Protein AF-A0A0M1JBU5-F1 (afdb_monomer_lite)

Structure (mmCIF, N/CA/C/O backbone):
data_AF-A0A0M1JBU5-F1
#
_entry.id   AF-A0A0M1JBU5-F1
#
loop_
_atom_site.group_PDB
_atom_site.id
_atom_site.type_symbol
_atom_site.label_atom_id
_atom_site.label_alt_id
_atom_site.label_comp_id
_atom_site.label_asym_id
_atom_site.label_entity_id
_atom_site.label_seq_id
_atom_site.pdbx_PDB_ins_code
_atom_site.Cartn_x
_atom_site.Cartn_y
_atom_site.Cartn_z
_atom_site.occupancy
_atom_site.B_iso_or_equiv
_atom_site.auth_seq_id
_atom_site.auth_comp_id
_atom_site.auth_asym_id
_atom_site.auth_atom_id
_atom_site.pdbx_PDB_model_num
ATOM 1 N N . MET A 1 1 ? 9.054 4.476 -5.194 1.00 94.06 1 MET A N 1
ATOM 2 C CA . MET A 1 1 ? 8.139 3.663 -6.016 1.00 94.06 1 MET A CA 1
ATOM 3 C C . MET A 1 1 ? 8.373 3.976 -7.481 1.00 94.06 1 MET A C 1
ATOM 5 O O . MET A 1 1 ? 8.626 5.131 -7.822 1.00 94.06 1 MET A O 1
ATOM 9 N N . PHE A 1 2 ? 8.339 2.958 -8.329 1.00 95.94 2 PHE A N 1
ATOM 10 C CA . PHE A 1 2 ? 8.535 3.077 -9.770 1.00 95.94 2 PHE A CA 1
ATOM 11 C C . PHE A 1 2 ? 7.420 2.333 -10.504 1.00 95.94 2 PHE A C 1
ATOM 13 O O . PHE A 1 2 ? 6.903 1.335 -10.007 1.00 95.94 2 PHE A O 1
ATOM 20 N N . ALA A 1 3 ? 7.061 2.815 -11.689 1.00 95.62 3 ALA A N 1
ATOM 21 C CA . ALA A 1 3 ? 6.187 2.094 -12.599 1.00 95.62 3 ALA A CA 1
ATOM 22 C C . ALA A 1 3 ? 6.884 0.824 -13.104 1.00 95.62 3 ALA A C 1
ATOM 24 O O . ALA A 1 3 ? 8.115 0.719 -13.071 1.00 95.62 3 ALA A O 1
ATOM 25 N N . PHE A 1 4 ? 6.107 -0.117 -13.628 1.00 93.94 4 PHE A N 1
ATOM 26 C CA . PHE A 1 4 ? 6.654 -1.238 -14.383 1.00 93.94 4 PHE A CA 1
ATOM 27 C C . PHE A 1 4 ? 7.370 -0.744 -15.651 1.00 93.94 4 PHE A C 1
ATOM 29 O O . PHE A 1 4 ? 7.000 0.301 -16.197 1.00 93.94 4 PHE A O 1
ATOM 36 N N . PRO A 1 5 ? 8.427 -1.435 -16.114 1.00 91.69 5 PRO A N 1
ATOM 37 C CA . PRO A 1 5 ? 9.080 -1.074 -17.365 1.00 91.69 5 PRO A CA 1
ATOM 38 C C . PRO A 1 5 ? 8.096 -1.208 -18.539 1.00 91.69 5 PRO A C 1
ATOM 40 O O . PRO A 1 5 ? 7.368 -2.193 -18.644 1.00 91.69 5 PRO A O 1
ATOM 43 N N . GLU A 1 6 ? 8.075 -0.215 -19.428 1.00 86.12 6 GLU A N 1
ATOM 44 C CA . GLU A 1 6 ? 7.243 -0.243 -20.636 1.00 86.12 6 GLU A CA 1
ATOM 45 C C . GLU A 1 6 ? 7.696 -1.360 -21.595 1.00 86.12 6 GLU A C 1
ATOM 47 O O . GLU A 1 6 ? 8.882 -1.711 -21.656 1.00 86.12 6 GLU A O 1
ATOM 52 N N . LYS A 1 7 ? 6.756 -1.910 -22.383 1.00 78.12 7 LYS A N 1
ATOM 53 C CA . LYS A 1 7 ? 7.092 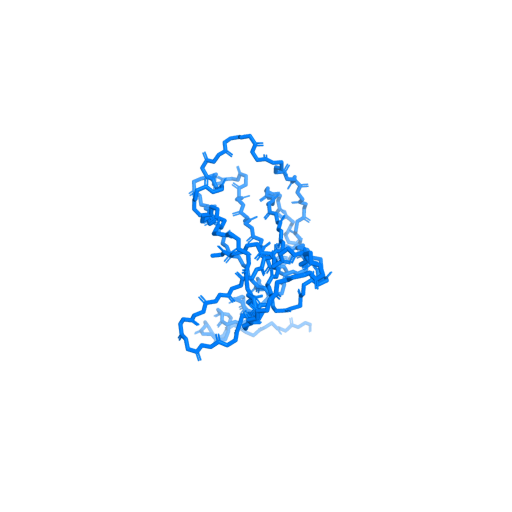-2.853 -23.461 1.00 78.12 7 LYS A CA 1
ATOM 54 C C . LYS A 1 7 ? 8.016 -2.158 -24.461 1.00 78.12 7 LYS A C 1
ATOM 56 O O . LYS A 1 7 ? 7.695 -1.092 -24.978 1.00 78.12 7 LYS A O 1
ATOM 61 N N . GLN A 1 8 ? 9.167 -2.765 -24.738 1.00 69.25 8 GLN A N 1
ATOM 62 C CA . GLN A 1 8 ? 10.133 -2.167 -25.652 1.00 69.25 8 GLN A CA 1
ATOM 63 C C . GLN A 1 8 ? 9.676 -2.257 -27.116 1.00 69.25 8 GLN A C 1
ATOM 65 O O . GLN A 1 8 ? 9.187 -3.307 -27.537 1.00 69.25 8 GLN A O 1
ATOM 70 N N . PRO A 1 9 ? 9.935 -1.214 -27.927 1.00 65.81 9 PRO A N 1
ATOM 71 C CA . PRO A 1 9 ? 9.946 -1.353 -29.376 1.00 65.81 9 PRO A CA 1
ATOM 72 C C . PRO A 1 9 ? 11.112 -2.261 -29.794 1.00 65.81 9 PRO A C 1
ATOM 74 O O . PRO A 1 9 ? 12.219 -2.155 -29.264 1.00 65.81 9 PRO A O 1
ATOM 77 N N . THR A 1 10 ? 10.867 -3.144 -30.761 1.00 74.25 10 THR A N 1
ATOM 78 C CA . THR A 1 10 ? 11.737 -4.270 -31.160 1.00 74.25 10 THR A CA 1
ATOM 79 C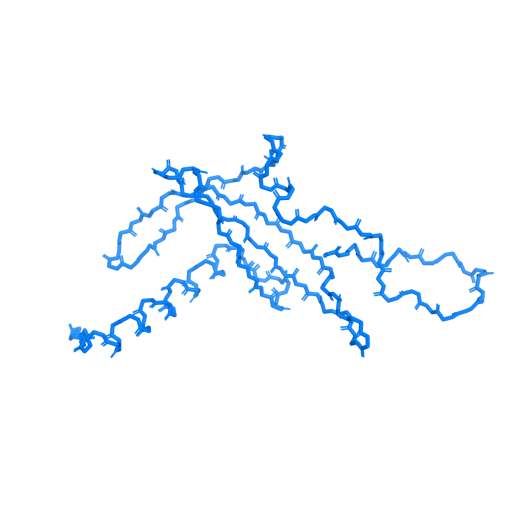 C . THR A 1 10 ? 13.152 -3.892 -31.616 1.00 74.25 10 THR A C 1
ATOM 81 O O . THR A 1 10 ? 14.011 -4.764 -31.698 1.00 74.25 10 THR A O 1
ATOM 84 N N . ASN A 1 11 ? 13.426 -2.612 -31.886 1.00 76.56 11 ASN A N 1
ATOM 85 C CA . ASN A 1 11 ? 14.600 -2.180 -32.648 1.00 76.56 11 ASN A CA 1
ATOM 86 C C . ASN A 1 11 ? 15.687 -1.438 -31.837 1.00 76.56 11 ASN A C 1
ATOM 88 O O . ASN A 1 11 ? 16.551 -0.787 -32.421 1.00 76.56 11 ASN A O 1
ATOM 92 N N . LYS A 1 12 ? 15.666 -1.493 -30.494 1.00 71.25 12 LYS A N 1
ATOM 93 C CA . LYS A 1 12 ? 16.700 -0.861 -29.642 1.00 71.25 12 LYS A CA 1
ATOM 94 C C . LYS A 1 12 ? 17.607 -1.902 -28.979 1.00 71.25 12 LYS A C 1
ATOM 96 O O . LYS A 1 12 ? 17.139 -2.750 -28.225 1.00 71.25 12 LYS A O 1
ATOM 101 N N . ARG A 1 13 ? 18.919 -1.804 -29.224 1.00 73.88 13 ARG A N 1
ATOM 102 C CA . ARG A 1 13 ? 19.960 -2.628 -28.578 1.00 73.88 13 ARG A CA 1
ATOM 103 C C . ARG A 1 13 ? 20.363 -2.020 -27.222 1.00 73.88 13 ARG A C 1
ATOM 105 O O . ARG A 1 13 ? 20.499 -0.805 -27.124 1.00 73.88 13 ARG A O 1
ATOM 112 N N . GLY A 1 14 ? 20.563 -2.848 -26.190 1.00 79.62 14 GLY A N 1
ATOM 113 C CA . GLY A 1 14 ? 21.048 -2.424 -24.862 1.00 79.62 14 GLY A CA 1
ATOM 114 C C . GLY A 1 14 ? 20.466 -3.221 -23.685 1.00 79.62 14 GLY A C 1
ATOM 115 O O . GLY A 1 14 ? 19.551 -4.028 -23.858 1.00 79.62 14 GLY A O 1
ATOM 116 N N . ARG A 1 15 ? 20.992 -2.997 -22.467 1.00 77.62 15 ARG A N 1
ATOM 117 C CA . ARG A 1 15 ? 20.471 -3.620 -21.234 1.00 77.62 15 ARG A CA 1
ATOM 118 C C . ARG A 1 15 ? 19.030 -3.160 -20.999 1.00 77.62 15 ARG A C 1
ATOM 120 O O . ARG A 1 15 ? 18.759 -1.963 -20.945 1.00 77.62 15 ARG A O 1
ATOM 127 N N . LYS A 1 16 ? 18.117 -4.120 -20.839 1.00 81.94 16 LYS A N 1
ATOM 128 C CA . LYS A 1 16 ? 16.690 -3.851 -20.625 1.00 81.94 16 LYS A CA 1
ATOM 129 C C . LYS A 1 16 ? 16.488 -3.050 -19.328 1.00 81.94 16 LYS A C 1
ATOM 131 O O . LYS A 1 16 ? 17.063 -3.433 -18.302 1.00 81.94 16 LYS A O 1
ATOM 136 N N . PRO A 1 17 ? 15.695 -1.963 -19.343 1.00 85.50 17 PRO A N 1
ATOM 137 C CA . PRO A 1 17 ? 15.363 -1.247 -18.121 1.00 85.50 17 PRO A CA 1
ATOM 138 C C . PRO A 1 17 ? 14.572 -2.176 -17.198 1.00 85.50 17 PRO A C 1
ATOM 140 O O . PRO A 1 17 ? 13.586 -2.781 -17.609 1.00 85.50 17 PRO A O 1
ATOM 143 N N . LYS A 1 18 ? 15.014 -2.294 -15.944 1.00 89.19 18 LYS A N 1
ATOM 144 C CA . LYS A 1 18 ? 14.352 -3.143 -14.940 1.00 89.19 18 LYS A CA 1
ATOM 145 C C . LYS A 1 18 ? 13.157 -2.454 -14.264 1.00 89.19 18 LYS A C 1
ATOM 147 O O . LYS A 1 18 ? 12.410 -3.099 -13.544 1.00 89.19 18 LYS A O 1
ATOM 152 N N . LYS A 1 19 ? 12.983 -1.146 -14.474 1.00 92.75 19 LYS A N 1
ATOM 153 C CA . LYS A 1 19 ? 11.925 -0.320 -13.879 1.00 92.75 19 LYS A CA 1
ATOM 154 C C . LYS A 1 19 ? 11.522 0.810 -14.822 1.00 92.75 19 LYS A C 1
ATOM 156 O O . LYS A 1 19 ? 12.330 1.241 -15.644 1.00 92.75 19 LYS A O 1
ATOM 161 N N . GLY A 1 20 ? 10.289 1.277 -14.684 1.00 93.38 20 GLY A N 1
ATOM 162 C CA . GLY A 1 20 ? 9.743 2.424 -15.398 1.00 93.38 20 GLY A CA 1
ATOM 163 C C . GLY A 1 20 ? 10.015 3.752 -14.689 1.00 93.38 20 GLY A C 1
ATOM 164 O O . GLY A 1 20 ? 10.932 3.887 -13.872 1.00 93.38 20 GLY A O 1
ATOM 165 N N . LYS A 1 21 ? 9.194 4.754 -15.020 1.00 94.50 21 LYS A N 1
ATOM 166 C CA . LYS A 1 21 ? 9.276 6.108 -14.454 1.00 94.50 21 LYS A CA 1
ATOM 167 C C . LYS A 1 21 ? 9.053 6.092 -12.940 1.00 94.50 21 LYS A C 1
ATOM 169 O O . LYS A 1 21 ? 8.379 5.216 -12.400 1.00 94.50 21 LYS A O 1
ATOM 174 N N . ARG A 1 22 ? 9.624 7.077 -12.247 1.00 95.44 22 ARG A N 1
ATOM 175 C CA . ARG A 1 22 ? 9.356 7.295 -10.822 1.00 95.44 22 ARG A CA 1
ATOM 176 C C . ARG A 1 22 ? 7.881 7.667 -10.639 1.00 95.44 22 ARG A C 1
ATOM 178 O O . ARG A 1 22 ? 7.371 8.490 -11.390 1.00 95.44 22 ARG A O 1
ATOM 185 N N . LEU A 1 23 ? 7.229 7.051 -9.659 1.00 96.50 23 LEU A N 1
ATOM 186 C CA . LEU A 1 23 ? 5.863 7.385 -9.252 1.00 96.50 23 LEU A CA 1
ATOM 187 C C . LEU A 1 23 ? 5.891 8.400 -8.097 1.00 96.50 23 LEU A C 1
ATOM 189 O O . LEU A 1 23 ? 6.914 8.460 -7.397 1.00 96.50 23 LEU A O 1
ATOM 193 N N . PRO A 1 24 ? 4.790 9.143 -7.863 1.00 96.56 24 PRO A N 1
ATOM 194 C CA . PRO A 1 24 ? 4.607 9.898 -6.628 1.00 96.56 24 PRO A CA 1
ATOM 195 C C . PRO A 1 24 ? 4.872 9.014 -5.408 1.00 96.56 24 PRO A C 1
ATOM 197 O O . PRO A 1 24 ? 4.633 7.806 -5.427 1.00 96.56 24 PRO A O 1
ATOM 200 N N . SER A 1 25 ? 5.413 9.597 -4.349 1.00 95.44 25 SER A N 1
ATOM 201 C CA . SER A 1 25 ? 5.545 8.938 -3.056 1.00 95.44 25 SER A CA 1
ATOM 202 C C . SER A 1 25 ? 4.172 8.691 -2.434 1.00 95.44 25 SER A C 1
ATOM 204 O O . SER A 1 25 ? 3.211 9.405 -2.709 1.00 95.44 25 SER A O 1
ATOM 206 N N . LEU A 1 26 ? 4.083 7.709 -1.537 1.00 95.69 26 LEU A N 1
ATOM 207 C CA . LEU A 1 26 ? 2.843 7.447 -0.804 1.00 95.69 26 LEU A CA 1
ATOM 208 C C . LEU A 1 26 ? 2.370 8.664 0.000 1.00 95.69 26 LEU A C 1
ATOM 210 O O . LEU A 1 26 ? 1.177 8.908 0.089 1.00 95.69 26 LEU A O 1
ATOM 214 N N . LYS A 1 27 ? 3.303 9.471 0.519 1.00 94.06 27 LYS A N 1
ATOM 215 C CA . LYS A 1 27 ? 2.990 10.720 1.223 1.00 94.06 27 LYS A CA 1
ATOM 216 C C . LYS A 1 27 ? 2.391 11.784 0.301 1.00 94.06 27 LYS A C 1
ATOM 218 O O . LYS A 1 27 ? 1.569 12.571 0.749 1.00 94.06 27 LYS A O 1
ATOM 223 N N . GLU A 1 28 ? 2.818 11.839 -0.959 1.00 95.75 28 GLU A N 1
ATOM 224 C CA . GLU A 1 28 ? 2.216 12.736 -1.954 1.00 95.75 28 GLU A CA 1
ATOM 225 C C . GLU A 1 28 ? 0.827 12.241 -2.357 1.00 95.75 28 GLU A C 1
ATOM 227 O O . GLU A 1 28 ? -0.098 13.044 -2.387 1.00 95.75 28 GLU A O 1
ATOM 232 N N . LEU A 1 29 ? 0.658 10.930 -2.578 1.00 96.12 29 LEU A N 1
ATOM 233 C CA . LEU A 1 29 ? -0.654 10.337 -2.859 1.00 96.12 29 LEU A CA 1
ATOM 234 C C . LEU A 1 29 ? -1.637 10.580 -1.707 1.00 96.12 29 LEU A C 1
ATOM 236 O O . LEU A 1 29 ? -2.758 10.999 -1.946 1.00 96.12 29 LEU A O 1
ATOM 240 N N . ALA A 1 30 ? -1.201 10.400 -0.459 1.00 94.12 30 ALA A N 1
ATOM 241 C CA . ALA A 1 30 ? -2.028 10.636 0.723 1.00 94.12 30 ALA A CA 1
ATOM 242 C C . ALA A 1 30 ? -2.562 12.076 0.832 1.00 94.12 30 ALA A C 1
ATOM 244 O O . ALA A 1 30 ? -3.613 12.295 1.420 1.00 94.12 30 ALA A O 1
ATOM 245 N N . LYS A 1 31 ? -1.837 13.056 0.280 1.00 93.06 31 LYS A N 1
ATOM 246 C CA . LYS A 1 31 ? -2.205 14.479 0.326 1.00 93.06 31 LYS A CA 1
ATOM 247 C C . LYS A 1 31 ? -3.094 14.925 -0.828 1.00 93.06 31 LYS A C 1
ATOM 249 O O . LYS A 1 31 ? -3.581 16.051 -0.800 1.00 93.06 31 LYS A O 1
ATOM 254 N N . ASP A 1 32 ? -3.245 14.105 -1.861 1.00 94.19 32 ASP A N 1
ATOM 255 C CA . ASP A 1 32 ? -4.049 14.453 -3.024 1.00 94.19 32 ASP A CA 1
ATOM 256 C C . ASP A 1 32 ? -5.534 14.154 -2.740 1.00 94.19 32 ASP A C 1
ATOM 258 O O . ASP A 1 32 ? -5.910 12.987 -2.593 1.00 94.19 32 ASP A O 1
ATOM 262 N N . PRO A 1 33 ? -6.401 15.183 -2.675 1.00 90.81 33 PRO A N 1
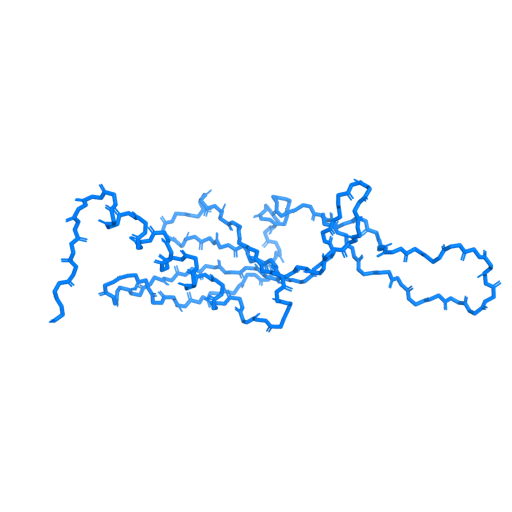ATOM 263 C CA . PRO A 1 33 ? -7.817 14.998 -2.364 1.00 90.81 33 PRO A CA 1
ATOM 264 C C . PRO A 1 33 ? -8.587 14.281 -3.480 1.00 90.81 33 PRO A C 1
ATOM 266 O O . PRO A 1 33 ? -9.705 13.830 -3.253 1.00 90.81 33 PRO A O 1
ATOM 269 N N . ASN A 1 34 ? -8.010 14.160 -4.681 1.00 95.31 34 ASN A N 1
ATOM 270 C CA . ASN A 1 34 ? -8.659 13.522 -5.828 1.00 95.31 34 ASN A CA 1
ATOM 271 C C . ASN A 1 34 ? -8.377 12.018 -5.914 1.00 95.31 34 ASN A C 1
ATOM 273 O O . ASN A 1 34 ? -8.776 11.370 -6.885 1.00 95.31 34 ASN A O 1
ATOM 277 N N . GLN A 1 35 ? -7.668 11.447 -4.935 1.00 96.50 35 GLN A N 1
ATOM 278 C CA . GLN A 1 35 ? -7.423 10.014 -4.926 1.00 96.50 35 GLN A CA 1
ATOM 279 C C . GLN A 1 35 ? -8.733 9.232 -4.757 1.00 96.50 35 GLN A C 1
ATOM 281 O O . GLN A 1 35 ? -9.598 9.622 -3.970 1.00 96.50 35 GLN A O 1
ATOM 286 N N . PRO A 1 36 ? -8.885 8.093 -5.456 1.00 96.31 36 PRO A N 1
ATOM 287 C CA . PRO A 1 36 ? -10.090 7.274 -5.402 1.00 96.31 36 PRO A CA 1
ATOM 288 C C . PRO A 1 36 ? -10.106 6.401 -4.138 1.00 96.31 36 PRO A C 1
ATOM 290 O O . PRO A 1 36 ? -10.012 5.172 -4.212 1.00 96.31 36 PRO A O 1
ATOM 293 N N . TRP A 1 37 ? -10.196 7.041 -2.972 1.00 96.62 37 TRP A N 1
ATOM 294 C CA . TRP A 1 37 ? -10.332 6.367 -1.686 1.00 96.62 37 TRP A CA 1
ATOM 295 C C . TRP A 1 37 ? -11.579 5.480 -1.667 1.00 96.62 37 TRP A C 1
ATOM 297 O O . TRP A 1 37 ? -12.645 5.862 -2.151 1.00 96.62 37 TRP A O 1
ATOM 307 N N . LYS A 1 38 ? -11.447 4.284 -1.092 1.00 95.94 38 LYS A N 1
ATOM 308 C CA . LYS A 1 38 ? -12.561 3.357 -0.875 1.00 95.94 38 LYS A CA 1
ATOM 309 C C . LYS A 1 38 ? -12.799 3.191 0.613 1.00 95.94 38 LYS A C 1
ATOM 311 O O . LYS A 1 38 ? -11.878 2.820 1.332 1.00 95.94 38 LYS A O 1
ATOM 316 N N . GLU A 1 39 ? -14.024 3.412 1.064 1.00 95.12 39 GLU A N 1
ATOM 317 C CA . GLU A 1 39 ? -14.407 3.084 2.435 1.00 95.12 39 GLU A CA 1
ATOM 318 C C . GLU A 1 39 ? -14.616 1.582 2.585 1.00 95.12 39 GLU A C 1
ATOM 320 O O . GLU A 1 39 ? -15.234 0.924 1.742 1.00 95.12 39 GLU A O 1
ATOM 325 N N . VAL A 1 40 ? -14.054 1.025 3.651 1.00 92.56 40 VAL A N 1
ATOM 326 C CA . VAL A 1 40 ? -14.123 -0.399 3.947 1.00 92.56 40 VAL A CA 1
ATOM 327 C C . VAL A 1 40 ? -14.272 -0.609 5.445 1.00 92.56 40 VAL A C 1
ATOM 329 O O . VAL A 1 40 ? -13.622 0.053 6.252 1.00 92.56 40 VAL A O 1
ATOM 332 N N . ASP A 1 41 ? -15.102 -1.579 5.805 1.00 90.12 41 ASP A N 1
ATOM 333 C CA . ASP A 1 41 ? -15.167 -2.089 7.166 1.00 90.12 41 ASP A CA 1
ATOM 334 C C . ASP A 1 41 ? -14.074 -3.154 7.349 1.00 90.12 41 ASP A C 1
ATOM 336 O O . ASP A 1 41 ? -13.932 -4.073 6.528 1.00 90.12 41 ASP A O 1
ATOM 340 N N . VAL A 1 42 ? -13.279 -3.004 8.407 1.00 85.75 42 VAL A N 1
ATOM 341 C CA . VAL A 1 42 ? -12.206 -3.921 8.796 1.00 85.75 42 VAL A CA 1
ATOM 342 C C . VAL A 1 42 ? -12.523 -4.435 10.191 1.00 85.75 42 VAL A C 1
ATOM 344 O O . VAL A 1 42 ? -12.669 -3.654 11.130 1.00 85.75 42 VAL A O 1
ATOM 347 N N . THR A 1 43 ? -12.638 -5.754 10.334 1.00 80.88 43 THR A N 1
ATOM 348 C CA . THR A 1 43 ? -12.778 -6.377 11.652 1.00 80.88 43 THR A CA 1
ATOM 349 C C . THR A 1 43 ? -11.451 -6.245 12.385 1.00 80.88 43 THR A C 1
ATOM 351 O O . THR A 1 43 ? -10.478 -6.935 12.081 1.00 80.88 43 THR A O 1
ATOM 354 N N . TRP A 1 44 ? -11.419 -5.302 13.312 1.00 73.81 44 TRP A N 1
ATOM 355 C CA . TRP A 1 44 ? -10.343 -5.079 14.252 1.00 73.81 44 TRP A CA 1
ATOM 356 C C . TRP A 1 44 ? -10.328 -6.177 15.318 1.00 73.81 44 TRP A C 1
ATOM 358 O O . TRP A 1 44 ? -11.129 -7.120 15.320 1.00 73.81 44 TRP A O 1
ATOM 368 N N . TYR A 1 45 ? -9.375 -6.063 16.231 1.00 67.69 45 TYR A N 1
ATOM 369 C CA . TYR A 1 45 ? -9.279 -6.967 17.358 1.00 67.69 45 TYR A CA 1
ATOM 370 C C . TYR A 1 45 ? -10.535 -6.928 18.263 1.00 67.69 45 TYR A C 1
ATOM 372 O O . TYR A 1 45 ? -11.270 -5.944 18.277 1.00 67.69 45 TYR A O 1
ATOM 380 N N . GLU A 1 46 ? -10.812 -8.035 18.963 1.00 64.31 46 GLU A N 1
ATOM 381 C CA . GLU A 1 46 ? -12.010 -8.260 19.809 1.00 64.31 46 GLU A CA 1
ATOM 382 C C . GLU A 1 46 ? -13.363 -8.201 19.077 1.00 64.31 46 GLU A C 1
ATOM 384 O O . GLU A 1 46 ? -14.415 -8.061 19.695 1.00 64.31 46 GLU A O 1
ATOM 389 N N . GLY A 1 47 ? -13.363 -8.327 17.747 1.00 70.31 47 GLY A N 1
ATOM 390 C CA . GLY A 1 47 ? -14.594 -8.271 16.954 1.00 70.31 47 GLY A CA 1
ATOM 391 C C . GLY A 1 47 ? -15.133 -6.852 16.755 1.00 70.31 47 GLY A C 1
ATOM 392 O O . GLY A 1 47 ? -16.190 -6.682 16.143 1.00 70.31 47 GLY A O 1
ATOM 393 N N . ILE A 1 48 ? -14.400 -5.829 17.204 1.00 79.94 48 ILE A N 1
ATOM 394 C CA . ILE A 1 48 ? -14.718 -4.432 16.916 1.00 79.94 48 ILE A CA 1
ATOM 395 C C . ILE A 1 48 ? -14.533 -4.215 15.419 1.00 79.94 48 ILE A C 1
ATOM 397 O O . ILE A 1 48 ? -13.486 -4.518 14.862 1.00 79.94 48 ILE A O 1
ATOM 401 N N . THR A 1 49 ? -15.546 -3.695 14.736 1.00 84.31 49 THR A N 1
ATOM 402 C CA . THR A 1 49 ? -15.416 -3.334 13.323 1.00 84.31 49 THR A CA 1
ATOM 403 C C . THR A 1 49 ? -15.101 -1.855 13.218 1.00 84.31 49 THR A C 1
ATOM 405 O O . THR A 1 49 ? -15.844 -1.027 13.738 1.00 84.31 49 THR A O 1
ATOM 408 N N . LYS A 1 50 ? -14.000 -1.532 12.541 1.00 86.44 50 LYS A N 1
ATOM 409 C CA . LYS A 1 50 ? -13.563 -0.161 12.300 1.00 86.44 50 LYS A CA 1
ATOM 410 C C . LYS A 1 50 ? -13.753 0.188 10.833 1.00 86.44 50 LYS A C 1
ATOM 412 O O . LYS A 1 50 ? -13.378 -0.593 9.955 1.00 86.44 50 LYS A O 1
ATOM 417 N N . ARG A 1 51 ? -14.324 1.361 10.565 1.00 90.75 51 ARG A N 1
ATOM 418 C CA . ARG A 1 51 ? -14.477 1.872 9.203 1.00 90.75 51 ARG A CA 1
ATOM 419 C C . ARG A 1 51 ? -13.292 2.757 8.846 1.00 90.75 51 ARG A C 1
ATOM 421 O O . ARG A 1 51 ? -12.976 3.696 9.567 1.00 90.75 51 ARG A O 1
ATOM 428 N N . VAL A 1 52 ? -12.649 2.453 7.725 1.00 92.94 52 VAL A N 1
ATOM 429 C CA . VAL A 1 52 ? -11.451 3.158 7.253 1.00 92.94 52 VAL A CA 1
ATOM 430 C C . VAL A 1 52 ? -11.568 3.490 5.769 1.00 92.94 52 VAL A C 1
ATOM 432 O O . VAL A 1 52 ? -12.271 2.805 5.022 1.00 92.94 52 VAL A O 1
ATOM 435 N N . LYS A 1 53 ? -10.842 4.513 5.318 1.00 95.62 53 LYS A N 1
ATOM 436 C CA . LYS A 1 53 ? -10.597 4.778 3.894 1.00 95.62 53 LYS A CA 1
ATOM 437 C C . LYS A 1 53 ? -9.311 4.073 3.477 1.00 95.62 53 LYS A C 1
ATOM 439 O O . LYS A 1 53 ? -8.295 4.178 4.159 1.00 95.62 53 LYS A O 1
ATOM 444 N N . ILE A 1 54 ? -9.340 3.383 2.339 1.00 96.62 54 ILE A N 1
ATOM 445 C CA . ILE A 1 54 ? -8.164 2.734 1.757 1.00 96.62 54 ILE A CA 1
ATOM 446 C C . ILE A 1 54 ? -7.862 3.249 0.354 1.00 96.62 54 ILE A C 1
ATOM 448 O O . ILE A 1 54 ? -8.763 3.455 -0.462 1.00 96.62 54 ILE A O 1
ATOM 452 N N . LEU A 1 55 ? -6.575 3.397 0.058 1.00 97.69 55 LEU A N 1
ATOM 453 C CA . LEU A 1 55 ? -6.047 3.602 -1.287 1.00 97.69 55 LEU A CA 1
ATOM 454 C C . LEU A 1 55 ? -4.973 2.545 -1.521 1.00 97.69 55 LEU A C 1
ATOM 456 O O . LEU A 1 55 ? -4.133 2.309 -0.660 1.00 97.69 55 LEU A O 1
ATOM 460 N N . SER A 1 56 ? -4.992 1.875 -2.668 1.00 97.94 56 SER A N 1
ATOM 461 C CA . SER A 1 56 ? -4.059 0.780 -2.925 1.00 97.94 56 SER A CA 1
ATOM 462 C C . SER A 1 56 ? -3.634 0.725 -4.381 1.00 97.94 56 SER A C 1
ATOM 464 O O . SER A 1 56 ? -4.373 1.119 -5.284 1.00 97.94 56 SER A O 1
ATOM 466 N N . GLY A 1 57 ? -2.439 0.190 -4.604 1.00 97.44 57 GLY A N 1
ATOM 467 C CA . GLY A 1 57 ? -1.903 -0.069 -5.925 1.00 97.44 57 GLY A CA 1
ATOM 468 C C . GLY A 1 57 ? -0.766 -1.078 -5.885 1.00 97.44 57 GLY A C 1
ATOM 469 O O . GLY A 1 57 ? -0.394 -1.603 -4.833 1.00 97.44 57 GLY A O 1
ATOM 470 N N . VAL A 1 58 ? -0.215 -1.348 -7.064 1.00 97.56 58 VAL A N 1
ATOM 471 C CA . VAL A 1 58 ? 0.991 -2.163 -7.233 1.00 97.56 58 VAL A CA 1
ATOM 472 C C . VAL A 1 58 ? 2.065 -1.302 -7.877 1.00 97.56 58 VAL A C 1
ATOM 474 O O . VAL A 1 58 ? 1.776 -0.491 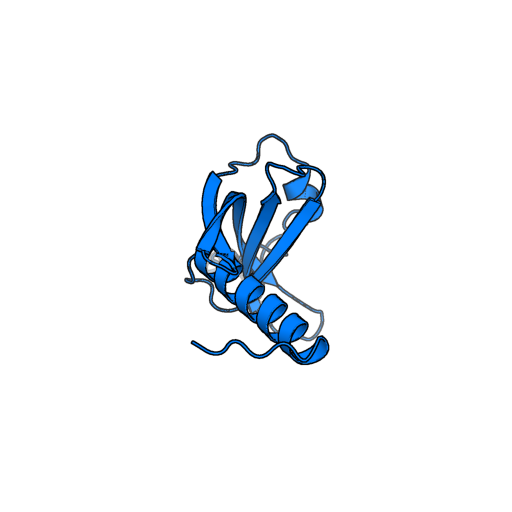-8.759 1.00 97.56 58 VAL A O 1
ATOM 477 N N . CYS A 1 59 ? 3.307 -1.447 -7.431 1.00 96.62 59 CYS A N 1
ATOM 478 C CA . CYS A 1 59 ? 4.442 -0.789 -8.066 1.00 96.62 59 CYS A CA 1
ATOM 479 C C . CYS A 1 59 ? 5.730 -1.595 -7.899 1.00 96.62 59 CYS A C 1
ATOM 481 O O . CYS A 1 59 ? 5.763 -2.609 -7.207 1.00 96.62 59 CYS A O 1
ATOM 483 N N . LEU A 1 60 ? 6.810 -1.098 -8.500 1.00 96.19 60 LEU A N 1
ATOM 484 C CA . LEU A 1 60 ? 8.160 -1.568 -8.230 1.00 96.19 60 LEU A CA 1
ATOM 485 C C . LEU A 1 60 ? 8.796 -0.779 -7.083 1.00 96.19 60 LEU A C 1
ATOM 487 O O . LEU A 1 60 ? 8.963 0.450 -7.147 1.00 96.19 60 LEU A O 1
ATOM 491 N N . TRP A 1 61 ? 9.231 -1.502 -6.057 1.00 94.81 61 TRP A N 1
ATOM 492 C CA . TRP A 1 61 ? 10.203 -1.029 -5.084 1.00 94.81 61 TRP A CA 1
ATOM 493 C C . TRP A 1 61 ? 11.613 -1.300 -5.605 1.00 94.81 61 TRP A C 1
ATOM 495 O O . TRP A 1 61 ? 11.890 -2.367 -6.140 1.00 94.81 61 TRP A O 1
ATOM 505 N N . HIS A 1 62 ? 12.521 -0.333 -5.486 1.00 92.25 62 HIS A N 1
ATOM 506 C CA . HIS A 1 62 ? 13.895 -0.515 -5.948 1.00 92.25 62 HIS A CA 1
ATOM 507 C C . HIS A 1 62 ? 14.876 0.241 -5.063 1.00 92.25 62 HIS A C 1
ATOM 509 O O . HIS A 1 62 ? 14.843 1.475 -4.997 1.00 92.25 62 HIS A O 1
ATOM 515 N N . THR A 1 63 ? 15.819 -0.515 -4.516 1.00 89.06 63 THR A N 1
ATOM 516 C CA . THR A 1 63 ? 17.009 -0.031 -3.818 1.00 89.06 63 THR A CA 1
ATOM 517 C C . THR A 1 63 ? 18.211 -0.152 -4.756 1.00 89.06 63 THR A C 1
ATOM 519 O O . THR A 1 63 ? 18.316 -1.117 -5.510 1.00 89.06 63 THR A O 1
ATOM 522 N N . ASN A 1 64 ? 19.116 0.831 -4.758 1.00 86.44 64 ASN A N 1
ATOM 523 C CA . ASN A 1 64 ? 20.308 0.774 -5.611 1.00 86.44 64 ASN A CA 1
ATOM 524 C C . ASN A 1 64 ? 21.133 -0.489 -5.320 1.00 86.44 64 ASN A C 1
ATOM 526 O O . ASN A 1 64 ? 21.378 -0.816 -4.164 1.00 86.44 64 ASN A O 1
ATOM 530 N N . GLY A 1 65 ? 21.555 -1.185 -6.377 1.00 88.38 65 GLY A N 1
ATOM 531 C CA . GLY A 1 65 ? 22.312 -2.436 -6.264 1.00 88.38 65 GLY A CA 1
ATOM 532 C C . GLY A 1 65 ? 21.460 -3.690 -6.043 1.00 88.38 65 GLY A C 1
ATOM 533 O O . GLY A 1 65 ? 22.011 -4.784 -6.073 1.00 88.38 65 GLY A O 1
ATOM 534 N N . GLN A 1 66 ? 20.140 -3.559 -5.880 1.00 89.00 66 GLN A N 1
ATOM 535 C CA . GLN A 1 66 ? 19.210 -4.682 -5.736 1.00 89.00 66 GLN A CA 1
ATOM 536 C C . GLN A 1 66 ? 18.268 -4.772 -6.937 1.00 89.00 66 GLN A C 1
ATOM 538 O O . GLN A 1 66 ? 17.986 -3.775 -7.611 1.00 89.00 66 GLN A O 1
ATOM 543 N N . ASP A 1 67 ? 17.771 -5.976 -7.208 1.00 89.62 67 ASP A N 1
ATOM 544 C CA . ASP A 1 67 ? 16.723 -6.146 -8.206 1.00 89.62 67 ASP A CA 1
ATOM 545 C C . ASP A 1 67 ? 15.407 -5.516 -7.726 1.00 89.62 67 ASP A C 1
ATOM 547 O O . ASP A 1 67 ? 15.091 -5.586 -6.536 1.00 89.62 67 ASP A O 1
ATOM 551 N N . PRO A 1 68 ? 14.644 -4.856 -8.620 1.00 92.88 68 PRO A N 1
ATOM 552 C CA . PRO A 1 68 ? 13.332 -4.340 -8.265 1.00 92.88 68 PRO A CA 1
ATOM 553 C C . PRO A 1 68 ? 12.400 -5.453 -7.781 1.00 92.88 68 PRO A C 1
ATOM 555 O O . PRO A 1 68 ? 12.369 -6.534 -8.366 1.00 92.88 68 PRO A O 1
ATOM 558 N N . VAL A 1 69 ? 11.602 -5.148 -6.762 1.00 94.38 69 VAL A N 1
ATOM 559 C CA . VAL A 1 69 ? 10.608 -6.056 -6.186 1.00 94.38 69 VAL A CA 1
ATOM 560 C C . VAL A 1 69 ? 9.220 -5.481 -6.429 1.00 94.38 69 VAL A C 1
ATOM 562 O O . VAL A 1 69 ? 8.985 -4.296 -6.179 1.00 94.38 69 VAL A O 1
ATOM 565 N N . ASN A 1 70 ? 8.304 -6.311 -6.923 1.00 95.94 70 ASN A N 1
ATOM 566 C CA . ASN A 1 70 ? 6.898 -5.942 -7.027 1.00 95.94 70 ASN A CA 1
ATOM 567 C C . ASN A 1 70 ? 6.311 -5.860 -5.620 1.00 95.94 70 ASN A C 1
ATOM 569 O O . ASN A 1 70 ? 6.521 -6.752 -4.800 1.00 95.94 70 ASN A O 1
ATOM 573 N N . ILE A 1 71 ? 5.585 -4.785 -5.344 1.00 96.81 71 ILE A N 1
ATOM 574 C CA . ILE A 1 71 ? 4.916 -4.598 -4.063 1.00 96.81 71 ILE A CA 1
ATOM 575 C C . ILE A 1 71 ? 3.466 -4.181 -4.273 1.00 96.81 71 ILE A C 1
ATOM 577 O O . ILE A 1 71 ? 3.182 -3.264 -5.051 1.00 96.81 71 ILE A O 1
ATOM 581 N N . ARG A 1 72 ? 2.555 -4.807 -3.527 1.00 97.94 72 ARG A N 1
ATOM 582 C CA . ARG A 1 72 ? 1.249 -4.228 -3.207 1.00 97.94 72 ARG A CA 1
ATOM 583 C C . ARG A 1 72 ? 1.459 -3.248 -2.062 1.00 97.94 72 ARG A C 1
ATOM 585 O O . ARG A 1 72 ? 2.039 -3.611 -1.043 1.00 97.94 72 ARG A O 1
ATOM 592 N N . TRP A 1 73 ? 0.982 -2.022 -2.217 1.00 97.94 73 TRP A N 1
ATOM 593 C CA . TRP A 1 73 ? 0.934 -1.046 -1.133 1.00 97.94 73 TRP A CA 1
ATOM 594 C C . TRP A 1 73 ? -0.516 -0.708 -0.801 1.00 97.94 73 TRP A C 1
ATOM 596 O O . TRP A 1 73 ? -1.394 -0.749 -1.672 1.00 97.94 73 TRP A O 1
ATOM 606 N N . VAL A 1 74 ? -0.766 -0.382 0.461 1.00 97.81 74 VAL A N 1
ATOM 607 C CA . VAL A 1 74 ? -2.070 0.050 0.965 1.00 97.81 74 VAL A CA 1
ATOM 608 C C . VAL A 1 74 ? -1.842 1.245 1.873 1.00 97.81 74 VAL A C 1
ATOM 610 O O . VAL A 1 74 ? -1.061 1.159 2.814 1.00 97.81 74 VAL A O 1
ATOM 613 N N . LEU A 1 75 ? -2.506 2.351 1.573 1.00 97.31 75 LEU A N 1
ATOM 614 C CA . LEU A 1 75 ? -2.682 3.465 2.486 1.00 97.31 75 LEU A CA 1
ATOM 615 C C . LEU A 1 75 ? -4.005 3.297 3.215 1.00 97.31 75 LEU A C 1
ATOM 617 O O . LEU A 1 75 ? -5.006 2.946 2.587 1.00 97.31 75 LEU A O 1
ATOM 621 N N . VAL A 1 76 ? -3.993 3.561 4.515 1.00 95.25 76 VAL A N 1
ATOM 622 C CA . VAL A 1 76 ? -5.163 3.484 5.386 1.00 95.25 76 VAL A CA 1
ATOM 623 C C . VAL A 1 76 ? -5.298 4.802 6.122 1.00 95.25 76 VAL A C 1
ATOM 625 O O . VAL A 1 76 ? -4.321 5.308 6.667 1.00 95.25 76 VAL A O 1
ATOM 628 N N . VAL A 1 77 ? -6.510 5.345 6.113 1.00 93.69 77 VAL A N 1
ATOM 629 C CA . VAL A 1 77 ? -6.891 6.518 6.894 1.00 93.69 77 VAL A CA 1
ATOM 630 C C . VAL A 1 77 ? -8.054 6.127 7.783 1.00 93.69 77 VAL A C 1
ATOM 632 O O . VAL A 1 77 ? -9.065 5.593 7.311 1.00 93.69 77 VAL A O 1
ATOM 635 N N . ASP A 1 78 ? -7.889 6.378 9.070 1.00 88.88 78 ASP A N 1
ATOM 636 C CA . ASP A 1 78 ? -8.953 6.233 10.045 1.00 88.88 78 ASP A CA 1
ATOM 637 C C . ASP A 1 78 ? -9.991 7.345 9.856 1.00 88.88 78 ASP A C 1
ATOM 639 O O . ASP A 1 78 ? -9.635 8.519 9.807 1.00 88.88 78 ASP A O 1
ATOM 643 N N . LEU A 1 79 ? -11.276 6.996 9.757 1.00 86.06 79 LEU A N 1
ATOM 644 C CA . LEU A 1 79 ? -12.338 8.003 9.672 1.00 86.06 79 LEU A CA 1
ATOM 645 C C . LEU A 1 79 ? -12.510 8.790 10.976 1.00 86.06 79 LEU A C 1
ATOM 647 O O . LEU A 1 79 ? -13.014 9.908 10.947 1.00 86.06 79 LEU A O 1
ATOM 651 N N . GLU A 1 80 ? -12.100 8.221 12.110 1.00 84.12 80 GLU A N 1
ATOM 652 C CA . GLU A 1 80 ? -12.135 8.899 13.410 1.00 84.12 80 GLU A CA 1
ATOM 653 C C . GLU A 1 80 ? -10.902 9.790 13.631 1.00 84.12 80 GLU A C 1
ATOM 655 O O . GLU A 1 80 ? -10.909 10.657 14.505 1.00 84.12 80 GLU A O 1
ATOM 660 N N . ASN A 1 81 ? -9.847 9.600 12.832 1.00 83.50 81 ASN A N 1
ATOM 661 C CA . ASN A 1 81 ? -8.600 10.351 12.904 1.00 83.50 81 ASN A CA 1
ATOM 662 C C . ASN A 1 81 ? -7.985 10.497 11.504 1.00 83.50 81 ASN A C 1
ATOM 664 O O . ASN A 1 81 ? -7.019 9.815 11.154 1.00 83.50 81 ASN A O 1
ATOM 668 N N . GLU A 1 82 ? -8.561 11.399 10.703 1.00 81.00 82 GLU A N 1
ATOM 669 C CA . GLU A 1 82 ? -8.181 11.569 9.294 1.00 81.00 82 GLU A CA 1
ATOM 670 C C . GLU A 1 82 ? -6.743 12.093 9.101 1.00 81.00 82 GLU A C 1
ATOM 672 O O . GLU A 1 82 ? -6.180 11.968 8.011 1.00 81.00 82 GLU A O 1
ATOM 677 N N . ASP A 1 83 ? -6.122 12.630 10.157 1.00 83.00 83 ASP A N 1
ATOM 678 C CA . ASP A 1 83 ? -4.728 13.084 10.146 1.00 83.00 83 ASP A CA 1
ATOM 679 C C . ASP A 1 83 ? -3.723 11.922 10.220 1.00 83.00 83 ASP A C 1
ATOM 681 O O . ASP A 1 83 ? -2.551 12.083 9.855 1.00 83.00 83 ASP A O 1
ATOM 685 N N . ASN A 1 84 ? -4.156 10.743 10.679 1.00 86.19 84 ASN A N 1
ATOM 686 C CA . ASN A 1 84 ? -3.304 9.565 10.753 1.00 86.19 84 ASN A CA 1
ATOM 687 C C . ASN A 1 84 ? -3.413 8.731 9.470 1.00 86.19 84 ASN A C 1
ATOM 689 O O . ASN A 1 84 ? -4.391 8.017 9.239 1.00 86.19 84 ASN A O 1
ATOM 693 N N . VAL A 1 85 ? -2.368 8.816 8.642 1.00 93.00 85 VAL A N 1
ATOM 694 C CA . VAL A 1 85 ? -2.225 8.008 7.430 1.00 93.00 85 VAL A CA 1
ATOM 695 C C . VAL A 1 85 ? -1.158 6.944 7.642 1.00 93.00 85 VAL A C 1
ATOM 697 O O . VAL A 1 85 ? 0.029 7.250 7.778 1.00 93.00 85 VAL A O 1
ATOM 700 N N . GLU A 1 86 ? -1.569 5.686 7.561 1.00 93.62 86 GLU A N 1
ATOM 701 C CA . GLU A 1 86 ? -0.690 4.528 7.688 1.00 93.62 86 GLU A CA 1
ATOM 702 C C . GLU A 1 86 ? -0.434 3.879 6.327 1.00 93.62 86 GLU A C 1
ATOM 704 O O . GLU A 1 86 ? -1.268 3.933 5.420 1.00 93.62 86 GLU A O 1
ATOM 709 N N . ALA A 1 87 ? 0.742 3.271 6.166 1.00 95.56 87 ALA A N 1
ATOM 710 C CA . ALA A 1 87 ? 1.157 2.620 4.931 1.00 95.56 87 ALA A CA 1
ATOM 711 C C . ALA A 1 87 ? 1.615 1.186 5.199 1.00 95.56 87 ALA A C 1
ATOM 713 O O . ALA A 1 87 ? 2.572 0.959 5.938 1.00 95.56 87 ALA A O 1
ATOM 714 N N . PHE A 1 88 ? 0.987 0.232 4.519 1.00 95.56 88 PHE A N 1
ATOM 715 C CA . PHE A 1 88 ? 1.318 -1.187 4.587 1.00 95.56 88 PHE A CA 1
ATOM 716 C C . PHE A 1 88 ? 1.784 -1.711 3.231 1.00 95.56 88 PHE A C 1
ATOM 718 O O . PHE A 1 88 ? 1.416 -1.186 2.175 1.00 95.56 88 PHE A O 1
ATOM 725 N N . PHE A 1 89 ? 2.585 -2.776 3.260 1.00 95.62 89 PHE A N 1
ATOM 726 C CA . PHE A 1 89 ? 3.195 -3.364 2.072 1.00 95.62 89 PHE A CA 1
ATOM 727 C C . PHE A 1 89 ? 3.132 -4.887 2.105 1.00 95.62 89 PHE A C 1
ATOM 729 O O . PHE A 1 89 ? 3.259 -5.499 3.161 1.00 95.62 89 PHE A O 1
ATOM 736 N N . SER A 1 90 ? 3.013 -5.489 0.925 1.00 96.31 90 SER A N 1
ATOM 737 C CA . SER A 1 90 ? 3.186 -6.923 0.707 1.00 96.31 90 SER A CA 1
ATOM 738 C C . SER A 1 90 ? 3.999 -7.164 -0.562 1.00 96.31 90 SER A C 1
ATOM 740 O O . SER A 1 90 ? 3.866 -6.423 -1.539 1.00 96.31 90 SER A O 1
ATOM 742 N N . THR A 1 91 ? 4.833 -8.203 -0.556 1.00 95.12 91 THR A N 1
ATOM 743 C CA . THR A 1 91 ? 5.511 -8.717 -1.757 1.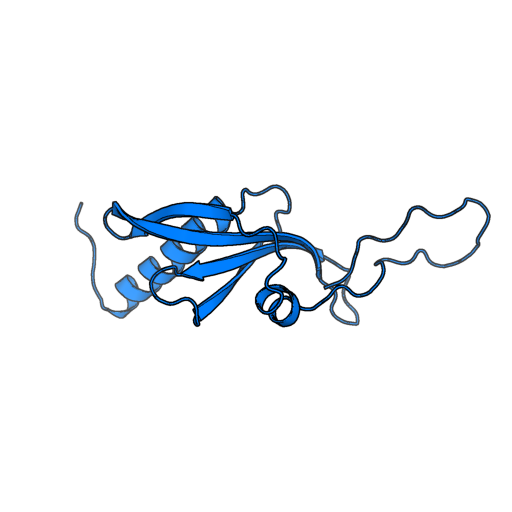00 95.12 91 THR A CA 1
ATOM 744 C C . THR A 1 91 ? 4.603 -9.607 -2.606 1.00 95.12 91 THR A C 1
ATOM 746 O O . THR A 1 91 ? 4.907 -9.844 -3.772 1.00 95.12 91 THR A O 1
ATOM 749 N N . ASP A 1 92 ? 3.481 -10.076 -2.055 1.00 95.44 92 ASP A N 1
ATOM 750 C CA . ASP A 1 92 ? 2.399 -10.665 -2.839 1.00 95.44 92 ASP A CA 1
ATOM 751 C C . ASP A 1 92 ? 1.578 -9.533 -3.467 1.00 95.44 92 ASP A C 1
ATOM 753 O O . ASP A 1 92 ? 0.845 -8.817 -2.784 1.00 95.44 92 ASP A O 1
ATOM 757 N N . GLU A 1 93 ? 1.724 -9.342 -4.777 1.00 95.31 93 GLU A N 1
ATOM 758 C CA . GLU A 1 93 ? 1.009 -8.304 -5.519 1.00 95.31 93 GLU A CA 1
ATOM 759 C C . GLU A 1 93 ? -0.466 -8.623 -5.774 1.00 95.31 93 GLU A C 1
ATOM 761 O O . GLU A 1 93 ? -1.206 -7.722 -6.161 1.00 95.31 93 GLU A O 1
ATOM 766 N N . ALA A 1 94 ? -0.890 -9.879 -5.601 1.00 96.25 94 ALA A N 1
ATOM 767 C CA . ALA A 1 94 ? -2.251 -10.332 -5.863 1.00 96.25 94 ALA A CA 1
ATOM 768 C C . ALA A 1 94 ? -3.134 -10.259 -4.614 1.00 96.25 94 ALA A C 1
ATOM 770 O O . ALA A 1 94 ? -4.355 -10.163 -4.750 1.00 96.25 94 ALA A O 1
ATOM 771 N N . ILE A 1 95 ? -2.532 -10.222 -3.421 1.00 96.69 95 ILE A N 1
ATOM 772 C CA . ILE A 1 95 ? -3.255 -10.150 -2.150 1.00 96.69 95 ILE A CA 1
ATOM 773 C C . ILE A 1 95 ? -4.265 -8.993 -2.129 1.00 96.69 95 ILE A C 1
ATOM 775 O O . ILE A 1 95 ? -4.013 -7.896 -2.654 1.00 96.69 95 ILE A O 1
ATOM 779 N N . ASP A 1 96 ? -5.419 -9.254 -1.518 1.00 95.62 96 ASP A N 1
ATOM 780 C CA . ASP A 1 96 ? -6.449 -8.246 -1.302 1.00 95.62 96 ASP A CA 1
ATOM 781 C C . ASP A 1 96 ? -5.950 -7.162 -0.322 1.00 95.62 96 ASP A C 1
ATOM 783 O O . ASP A 1 96 ? -5.393 -7.496 0.730 1.00 95.62 96 ASP A O 1
ATOM 787 N N . PRO A 1 97 ? -6.156 -5.863 -0.613 1.00 95.56 97 PRO A N 1
ATOM 788 C CA . PRO A 1 97 ? -5.724 -4.782 0.268 1.00 95.56 97 PRO A CA 1
ATOM 789 C C . PRO A 1 97 ? -6.255 -4.885 1.701 1.00 95.56 97 PRO A C 1
ATOM 791 O O . PRO A 1 97 ? -5.502 -4.624 2.636 1.00 95.56 97 PRO A O 1
ATOM 794 N N . LYS A 1 98 ? -7.516 -5.305 1.905 1.00 93.44 98 LYS A N 1
ATOM 795 C CA . LYS A 1 98 ? -8.074 -5.465 3.258 1.00 93.44 98 LYS A CA 1
ATOM 796 C C . LYS A 1 98 ? -7.356 -6.571 4.014 1.00 93.44 98 LYS A C 1
ATOM 798 O O . LYS A 1 98 ? -7.172 -6.468 5.224 1.00 93.44 98 LYS A O 1
ATOM 803 N N . ARG A 1 99 ? -6.928 -7.624 3.311 1.00 93.25 99 ARG A N 1
ATOM 804 C CA . ARG A 1 99 ? -6.206 -8.734 3.931 1.00 93.25 99 ARG A CA 1
ATOM 805 C C . ARG A 1 99 ? -4.855 -8.300 4.497 1.00 93.25 99 ARG A C 1
ATOM 807 O O . ARG A 1 99 ? -4.535 -8.715 5.605 1.00 93.25 99 ARG A O 1
ATOM 814 N N . ILE A 1 100 ? -4.125 -7.424 3.801 1.00 94.12 100 ILE A N 1
ATOM 815 C CA . ILE A 1 100 ? -2.869 -6.846 4.316 1.00 94.12 100 ILE A CA 1
ATOM 816 C C . ILE A 1 100 ? -3.116 -6.142 5.653 1.00 94.12 100 ILE A C 1
ATOM 818 O O . ILE A 1 100 ? -2.394 -6.390 6.614 1.00 94.12 100 ILE A O 1
ATOM 822 N N . ILE A 1 101 ? -4.154 -5.302 5.724 1.00 91.62 101 ILE A N 1
ATOM 823 C CA . ILE A 1 101 ? -4.505 -4.555 6.942 1.00 91.62 101 ILE A CA 1
ATOM 824 C C . ILE A 1 101 ? -4.791 -5.531 8.088 1.00 91.62 101 ILE A C 1
ATOM 826 O O . ILE A 1 101 ? -4.213 -5.413 9.163 1.00 91.62 101 ILE A O 1
ATOM 830 N N . LEU A 1 102 ? -5.635 -6.538 7.841 1.00 89.44 102 LEU A N 1
ATOM 831 C CA . LEU A 1 102 ? -5.989 -7.547 8.842 1.00 89.44 102 LEU A CA 1
ATOM 832 C C . LEU A 1 102 ? -4.773 -8.328 9.349 1.00 89.44 102 LEU A C 1
ATOM 834 O O . LEU A 1 102 ? -4.689 -8.622 10.539 1.00 89.44 102 LEU A O 1
ATOM 838 N N . ASP A 1 103 ? -3.853 -8.701 8.461 1.00 89.81 103 ASP A N 1
ATOM 839 C CA . ASP A 1 103 ? -2.679 -9.483 8.840 1.00 89.81 103 ASP A CA 1
ATOM 840 C C . ASP A 1 103 ? -1.687 -8.645 9.663 1.00 89.81 103 ASP A C 1
ATOM 842 O O . ASP A 1 103 ? -1.178 -9.141 10.668 1.00 89.81 103 ASP A O 1
ATOM 846 N N . VAL A 1 104 ? -1.479 -7.367 9.322 1.00 87.31 104 VAL A N 1
ATOM 847 C CA . VAL A 1 104 ? -0.630 -6.465 10.123 1.00 87.31 104 VAL A CA 1
ATOM 848 C C . VAL A 1 104 ? -1.240 -6.208 11.500 1.00 87.31 104 VAL A C 1
ATOM 850 O O . VAL A 1 104 ? -0.554 -6.377 12.505 1.00 87.31 104 VAL A O 1
ATOM 853 N N . GLN A 1 105 ? -2.540 -5.915 11.571 1.00 83.69 105 GLN A N 1
ATOM 854 C CA . GLN A 1 105 ? -3.224 -5.659 12.842 1.00 83.69 105 GLN A CA 1
ATOM 855 C C . GLN A 1 105 ? -3.204 -6.866 13.786 1.00 83.69 105 GLN A C 1
ATOM 857 O O . GLN A 1 105 ? -3.016 -6.732 14.996 1.00 83.69 105 GLN A O 1
ATOM 862 N N . LYS A 1 106 ? -3.318 -8.083 13.241 1.00 83.44 106 LYS A N 1
ATOM 863 C CA . LYS A 1 106 ? -3.145 -9.313 14.028 1.00 83.44 106 LYS A CA 1
ATOM 864 C C . LYS A 1 106 ? -1.741 -9.431 14.612 1.00 83.44 106 LYS A C 1
ATOM 866 O O . LYS A 1 106 ? -1.606 -9.850 15.760 1.00 83.44 106 LYS A O 1
ATOM 871 N N . LEU A 1 107 ? -0.711 -9.097 13.833 1.00 84.19 107 LEU A N 1
ATOM 872 C CA . LEU A 1 107 ? 0.682 -9.170 14.274 1.00 84.19 107 LEU A CA 1
ATOM 873 C C . LEU A 1 107 ? 0.992 -8.122 15.346 1.00 84.19 107 LEU A C 1
ATOM 875 O O . LEU A 1 107 ? 1.596 -8.468 16.359 1.00 84.19 107 LEU A O 1
ATOM 879 N N . GLU A 1 108 ? 0.549 -6.879 15.155 1.00 81.94 108 GLU A N 1
ATOM 880 C CA . GLU A 1 108 ? 0.702 -5.801 16.138 1.00 81.94 108 GLU A CA 1
ATOM 881 C C . GLU A 1 108 ? 0.031 -6.165 17.461 1.00 81.94 108 GLU A C 1
ATOM 883 O O . GLU A 1 108 ? 0.663 -6.100 18.515 1.00 81.94 108 GLU A O 1
ATOM 888 N N . ASN A 1 109 ? -1.210 -6.653 17.413 1.00 81.12 109 ASN A N 1
ATOM 889 C CA . ASN A 1 109 ? -1.911 -7.074 18.616 1.00 81.12 109 ASN A CA 1
ATOM 890 C C . ASN A 1 109 ? -1.231 -8.272 19.299 1.00 81.12 109 ASN A C 1
ATOM 892 O O . ASN A 1 109 ? -0.990 -8.241 20.503 1.00 81.12 109 ASN A O 1
ATOM 896 N N . ALA A 1 110 ? -0.848 -9.310 18.547 1.00 81.12 110 ALA A N 1
ATOM 897 C CA . ALA A 1 110 ? -0.125 -10.455 19.108 1.00 81.12 110 ALA A CA 1
ATOM 898 C C . ALA A 1 110 ? 1.196 -10.031 19.773 1.00 81.12 110 ALA A C 1
ATOM 900 O O . ALA A 1 110 ? 1.562 -10.550 20.832 1.00 81.12 110 ALA A O 1
ATOM 901 N N . TYR A 1 111 ? 1.897 -9.065 19.176 1.00 83.25 111 TYR A N 1
ATOM 902 C CA . TYR A 1 111 ? 3.098 -8.475 19.751 1.00 83.25 111 TYR A CA 1
ATOM 903 C C . TYR A 1 111 ? 2.787 -7.720 21.049 1.00 83.25 111 TYR A C 1
ATOM 905 O O . TYR A 1 111 ? 3.450 -7.972 22.055 1.00 83.25 111 TYR A O 1
ATOM 913 N N . ILE A 1 112 ? 1.773 -6.850 21.062 1.00 81.12 112 ILE A N 1
ATOM 914 C CA . ILE A 1 112 ? 1.356 -6.081 22.245 1.00 81.12 112 ILE A CA 1
ATOM 915 C C . ILE A 1 112 ? 0.980 -7.016 23.397 1.00 81.12 112 ILE A C 1
ATOM 917 O O . ILE A 1 112 ? 1.515 -6.882 24.495 1.00 81.12 112 ILE A O 1
ATOM 921 N N . LEU A 1 113 ? 0.134 -8.013 23.144 1.00 81.44 113 LEU A N 1
ATOM 922 C CA . LEU A 1 113 ? -0.311 -8.968 24.160 1.00 81.44 113 LEU A CA 1
ATOM 923 C C . LEU A 1 113 ? 0.851 -9.758 24.763 1.00 81.44 113 LEU A C 1
ATOM 925 O O . LEU A 1 113 ? 0.942 -9.889 25.984 1.00 81.44 113 LEU A O 1
ATOM 929 N N . LYS A 1 114 ? 1.794 -10.204 23.923 1.00 82.81 114 LYS A N 1
ATOM 930 C CA . LYS A 1 114 ? 3.016 -10.871 24.384 1.00 82.81 114 LYS A CA 1
ATOM 931 C C . LYS A 1 114 ? 3.856 -9.971 25.296 1.00 82.81 114 LYS A C 1
ATOM 933 O O . LYS A 1 114 ? 4.395 -10.464 26.282 1.00 82.81 114 LYS A O 1
ATOM 938 N N . HIS A 1 115 ? 3.975 -8.680 24.983 1.00 82.81 115 HIS A N 1
ATOM 939 C CA . HIS A 1 115 ? 4.758 -7.732 25.788 1.00 82.81 115 HIS A CA 1
ATOM 940 C C . HIS A 1 115 ? 4.046 -7.311 27.076 1.00 82.81 115 HIS A C 1
ATOM 942 O O . HIS A 1 115 ? 4.710 -7.053 28.075 1.00 82.81 115 HIS A O 1
ATOM 948 N N . LEU A 1 116 ? 2.713 -7.276 27.073 1.00 83.12 116 LEU A N 1
ATOM 949 C CA . LEU A 1 116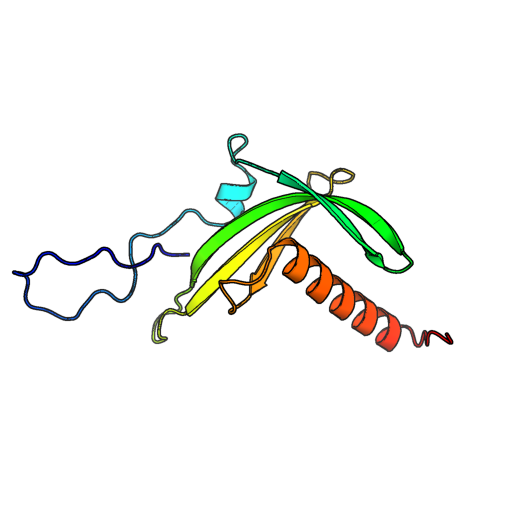 ? 1.898 -6.965 28.248 1.00 83.12 116 LEU A CA 1
ATOM 950 C C . LEU A 1 116 ? 1.626 -8.190 29.142 1.00 83.12 116 LEU A C 1
ATOM 952 O O . LEU A 1 116 ? 1.005 -8.045 30.190 1.00 83.12 116 LEU A O 1
ATOM 956 N N . GLY A 1 117 ? 2.075 -9.390 28.753 1.00 76.94 117 GLY A N 1
ATOM 957 C CA . GLY A 1 117 ? 1.841 -10.629 29.505 1.00 76.94 117 GLY A CA 1
ATOM 958 C C . GLY A 1 117 ? 0.379 -11.091 29.503 1.00 76.94 117 GLY A C 1
ATOM 959 O O . GLY A 1 117 ? -0.010 -11.917 30.328 1.00 76.94 117 GLY A O 1
ATOM 960 N N . ILE A 1 118 ? -0.438 -10.568 28.587 1.00 75.88 118 ILE A N 1
ATOM 961 C CA . ILE A 1 118 ? -1.863 -10.882 28.482 1.00 75.88 118 ILE A CA 1
ATOM 962 C C . ILE A 1 118 ? -2.007 -12.120 27.595 1.00 75.88 118 ILE A C 1
ATOM 964 O O . ILE A 1 118 ? -1.662 -12.098 26.414 1.00 75.88 118 ILE A O 1
ATOM 968 N N . THR A 1 119 ? -2.518 -13.212 28.163 1.00 66.69 119 THR A N 1
ATOM 969 C CA . THR A 1 119 ? -2.835 -14.437 27.414 1.00 66.69 119 THR A CA 1
ATOM 970 C C . THR A 1 119 ? -4.349 -14.547 27.290 1.00 66.69 119 THR A C 1
ATOM 972 O O . THR A 1 119 ? -5.046 -14.525 28.302 1.00 66.69 119 THR A O 1
ATOM 975 N N . TYR A 1 120 ? -4.862 -14.668 26.066 1.00 57.56 120 TYR A N 1
ATOM 976 C CA . TYR A 1 120 ? -6.277 -14.966 25.848 1.00 57.56 120 TYR A CA 1
ATOM 977 C C . TYR A 1 120 ? -6.528 -16.438 26.167 1.00 57.56 120 TYR A C 1
ATOM 979 O O . TYR A 1 120 ? -6.017 -17.316 25.473 1.00 57.56 120 TYR A O 1
ATOM 987 N N . PHE A 1 121 ? -7.306 -16.703 27.214 1.00 47.47 121 PHE A N 1
ATOM 988 C CA . PHE A 1 121 ? -8.003 -17.977 27.355 1.00 47.47 121 PHE A CA 1
ATOM 989 C C . PHE A 1 121 ? -9.266 -17.884 26.496 1.00 47.47 121 PHE A C 1
ATOM 991 O O . PHE A 1 121 ? -10.078 -16.983 26.701 1.00 47.47 121 PHE A O 1
ATOM 998 N N . ASN A 1 122 ? -9.366 -18.756 25.494 1.00 43.91 122 ASN A N 1
ATOM 999 C CA . ASN A 1 122 ? -10.598 -18.983 24.738 1.00 43.91 122 ASN A CA 1
ATOM 1000 C C . ASN A 1 122 ? -11.472 -19.985 25.496 1.00 43.91 122 ASN A C 1
ATOM 1002 O O . ASN A 1 122 ? -10.874 -20.930 26.065 1.00 43.91 122 ASN A O 1
#

Sequence (122 aa):
MFAFPEKQPTNKRGRKPKKGKRLPSLKELAKDPNQPWKEVDVTWYEGITKRVKILSGVCLWHTNGQDPVNIRWVLVVDLENEDNVEAFFSTDEAIDPKRIILDVQKLENAYILKHLGITYFN

pLDDT: mean 87.95, std 10.27, range [43.91, 97.94]

Foldseek 3Di:
DFAQQDDDDPPDDDDGDLTHHDDDDPVVLLPDPPAPWDWDWAQAPPRDIFIKTKDWDWHWDDDPPDRTAIKIKMWIAGPVHRVDIDMFIDSPRVDDNSVRVNVVRVVVVVVVCVVVVNDDDD

Radius of gyration: 18.39 Å; chains: 1; bounding box: 38×34×62 Å

Secondary structure (DSSP, 8-state):
-BPPPPPPPTT--SPPPSS-SBPPPHHHHHH-TTS--EEEEEE-GGG-EEEEEEEEEEEEE--TTS--EEEEEEEEEETTEEEEEEEEEES-SSS-HHHHHHHHHHHHHHHHHHHHT-----